Protein AF-A0A2X1MDR2-F1 (afdb_monomer)

Foldseek 3Di:
DFAQAQADDPPDPCRLLLVLDDRLQNNQRFWDWDAPDSFDFIFTWHDQQDRDHSPDDDDPPDDPGTDGQWTAGSVGWIKGFDADCDDPRGSHGQWIQTSVRDIDGDDDDDPVRVVVVVVVCVVVVPDDDDDDD

Structure (mmCIF, N/CA/C/O backbone):
data_AF-A0A2X1MDR2-F1
#
_entry.id   AF-A0A2X1MDR2-F1
#
loop_
_atom_site.group_PDB
_atom_site.id
_atom_site.type_symbol
_atom_site.label_atom_id
_atom_site.label_alt_id
_atom_site.label_comp_id
_atom_site.label_asym_id
_atom_site.label_entity_id
_atom_site.label_seq_id
_atom_site.pdbx_PDB_ins_code
_atom_site.Cartn_x
_atom_site.Cartn_y
_atom_site.Cartn_z
_atom_site.occupancy
_atom_site.B_iso_or_equiv
_atom_site.auth_seq_id
_atom_site.auth_comp_id
_atom_site.auth_asym_id
_atom_site.auth_atom_id
_atom_site.pdbx_PDB_model_num
ATOM 1 N N . MET A 1 1 ? 11.636 5.778 -3.244 1.00 82.44 1 MET A N 1
ATOM 2 C CA . MET A 1 1 ? 11.789 5.986 -4.699 1.00 82.44 1 MET A CA 1
ATOM 3 C C . MET A 1 1 ? 10.457 6.402 -5.290 1.00 82.44 1 MET A C 1
ATOM 5 O O . MET A 1 1 ? 9.429 5.969 -4.785 1.00 82.44 1 MET A O 1
ATOM 9 N N . ARG A 1 2 ? 10.465 7.273 -6.298 1.00 84.00 2 ARG A N 1
ATOM 10 C CA . ARG A 1 2 ? 9.262 7.649 -7.049 1.00 84.00 2 ARG A CA 1
ATOM 11 C C . ARG A 1 2 ? 9.124 6.704 -8.247 1.00 84.00 2 ARG A C 1
ATOM 13 O O . ARG A 1 2 ? 10.139 6.396 -8.865 1.00 84.00 2 ARG A O 1
ATOM 20 N N . GLY A 1 3 ? 7.910 6.249 -8.543 1.00 84.81 3 GLY A N 1
ATOM 21 C CA . GLY A 1 3 ? 7.593 5.569 -9.802 1.00 84.81 3 GLY A CA 1
ATOM 22 C C . GLY A 1 3 ? 7.636 6.494 -11.014 1.00 84.81 3 GLY A C 1
ATOM 23 O O . GLY A 1 3 ? 7.973 7.675 -10.909 1.00 84.81 3 GLY A O 1
ATOM 24 N N . GLY A 1 4 ? 7.305 5.944 -12.178 1.00 85.31 4 GLY A N 1
ATOM 25 C CA . GLY A 1 4 ? 7.398 6.616 -13.476 1.00 85.31 4 GLY A CA 1
ATOM 26 C C . GLY A 1 4 ? 8.638 6.243 -14.288 1.00 85.31 4 GLY A C 1
ATOM 27 O O . GLY A 1 4 ? 8.913 6.883 -15.296 1.00 85.31 4 GLY A O 1
ATOM 28 N N . VAL A 1 5 ? 9.405 5.236 -13.860 1.00 85.19 5 VAL A N 1
ATOM 29 C CA . VAL A 1 5 ? 10.618 4.796 -14.559 1.00 85.19 5 VAL A CA 1
ATOM 30 C C . VAL A 1 5 ? 10.606 3.281 -14.676 1.00 85.19 5 VAL A C 1
ATOM 32 O O . VAL A 1 5 ? 10.576 2.572 -13.674 1.00 85.19 5 VAL A O 1
ATOM 35 N N . LEU A 1 6 ? 10.682 2.767 -15.904 1.00 86.44 6 LEU A N 1
ATOM 36 C CA . LEU A 1 6 ? 10.682 1.324 -16.141 1.00 86.44 6 LEU A CA 1
ATOM 37 C C . LEU A 1 6 ? 11.908 0.656 -15.502 1.00 86.44 6 LEU A C 1
ATOM 39 O O . LEU A 1 6 ? 11.792 -0.353 -14.814 1.00 86.44 6 LEU A O 1
ATOM 43 N N . ARG A 1 7 ? 13.095 1.232 -15.677 1.00 85.44 7 ARG A N 1
ATOM 44 C CA . ARG A 1 7 ? 14.355 0.643 -15.224 1.00 85.44 7 ARG A CA 1
ATOM 45 C C . ARG A 1 7 ? 15.288 1.731 -14.706 1.00 85.44 7 ARG A C 1
ATOM 47 O O . ARG A 1 7 ? 15.474 2.747 -15.364 1.00 85.44 7 ARG A O 1
ATOM 54 N N . LEU A 1 8 ? 15.856 1.507 -13.524 1.00 86.06 8 LEU A N 1
ATOM 55 C CA . LEU A 1 8 ? 16.923 2.355 -12.997 1.00 86.06 8 LEU A CA 1
ATOM 56 C C . LEU A 1 8 ? 18.251 2.009 -13.672 1.00 86.06 8 LEU A C 1
ATOM 58 O O . LEU A 1 8 ? 18.421 0.899 -14.181 1.00 86.06 8 LEU A O 1
ATOM 62 N N . ASP A 1 9 ? 19.177 2.963 -13.647 1.00 85.19 9 ASP A N 1
ATOM 63 C CA . ASP A 1 9 ? 20.553 2.756 -14.091 1.00 85.19 9 ASP A CA 1
ATOM 64 C C . ASP A 1 9 ? 21.224 1.600 -13.326 1.00 85.19 9 ASP A C 1
ATOM 66 O O . ASP A 1 9 ? 20.970 1.418 -12.135 1.00 85.19 9 ASP A O 1
ATOM 70 N N . GLU A 1 10 ? 22.082 0.821 -13.990 1.00 80.62 10 GLU A N 1
ATOM 71 C CA . GLU A 1 10 ? 22.730 -0.354 -13.384 1.00 80.62 10 GLU A CA 1
ATOM 72 C C . GLU A 1 10 ? 23.685 0.011 -12.237 1.00 80.6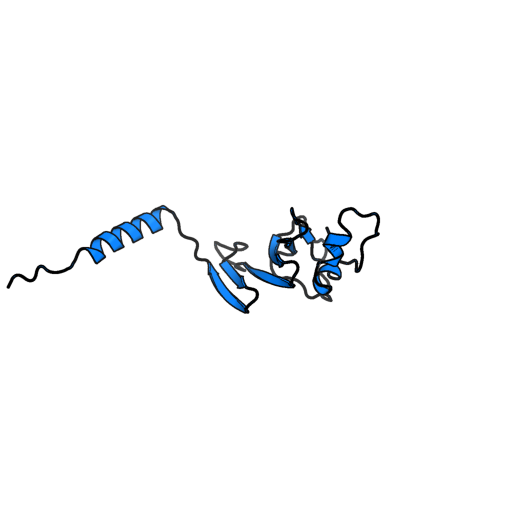2 10 GLU A C 1
ATOM 74 O O . GLU A 1 10 ? 23.853 -0.781 -11.309 1.00 80.62 10 GLU A O 1
ATOM 79 N N . GLY A 1 11 ? 24.243 1.227 -12.231 1.00 82.38 11 GLY A N 1
ATOM 80 C CA . GLY A 1 11 ? 25.036 1.756 -11.120 1.00 82.38 11 GLY A CA 1
ATOM 81 C C . GLY A 1 11 ? 24.197 2.184 -9.910 1.00 82.38 11 GLY A C 1
ATOM 82 O O . GLY A 1 11 ? 24.740 2.474 -8.840 1.00 82.38 11 GLY A O 1
ATOM 83 N N . HIS A 1 12 ? 22.868 2.223 -10.032 1.00 81.19 12 HIS A N 1
ATOM 84 C CA . HIS A 1 12 ? 21.991 2.620 -8.942 1.00 81.19 12 HIS A CA 1
ATOM 85 C C . HIS A 1 12 ? 21.888 1.498 -7.900 1.00 81.19 12 HIS A C 1
ATOM 87 O O . HIS A 1 12 ? 21.413 0.400 -8.182 1.00 81.19 12 HIS A O 1
ATOM 93 N N . ARG A 1 13 ? 22.237 1.787 -6.638 1.00 78.94 13 ARG A N 1
ATOM 94 C CA . ARG A 1 13 ? 22.251 0.807 -5.525 1.00 78.94 13 ARG A CA 1
ATOM 95 C C . ARG A 1 13 ? 20.931 0.041 -5.334 1.00 78.94 13 ARG A C 1
ATOM 97 O O . ARG A 1 13 ? 20.920 -1.047 -4.767 1.00 78.94 13 ARG A O 1
ATOM 104 N N . LEU A 1 14 ? 19.816 0.614 -5.787 1.00 79.94 14 LEU A N 1
ATOM 105 C CA . LEU A 1 14 ? 18.478 0.019 -5.699 1.00 79.94 14 LEU A CA 1
ATOM 106 C C . LEU A 1 14 ? 17.974 -0.570 -7.032 1.00 79.94 14 LEU A C 1
ATOM 108 O O . LEU A 1 14 ? 16.809 -0.937 -7.103 1.00 79.94 14 LEU A O 1
ATOM 112 N N . ALA A 1 15 ? 18.798 -0.660 -8.082 1.00 84.88 15 ALA A N 1
ATOM 113 C CA . ALA A 1 15 ? 18.382 -1.130 -9.409 1.00 84.88 15 ALA A CA 1
ATOM 114 C C . ALA A 1 15 ? 17.843 -2.564 -9.389 1.00 84.88 15 ALA A C 1
ATOM 116 O O . ALA A 1 15 ? 16.747 -2.813 -9.885 1.00 84.88 15 ALA A O 1
ATOM 117 N N . ALA A 1 16 ? 18.557 -3.488 -8.741 1.00 82.75 16 ALA A N 1
ATOM 118 C CA . ALA A 1 16 ? 18.099 -4.870 -8.579 1.00 82.75 16 ALA A CA 1
ATOM 119 C C . ALA A 1 16 ? 16.768 -4.952 -7.810 1.00 82.75 16 ALA A C 1
ATOM 121 O O . ALA A 1 16 ? 15.910 -5.772 -8.122 1.00 82.75 16 ALA A O 1
ATOM 122 N N . LEU A 1 17 ? 16.577 -4.064 -6.830 1.00 79.81 17 LEU A N 1
ATOM 123 C CA . LEU A 1 17 ? 15.359 -4.006 -6.017 1.00 79.81 17 LEU A CA 1
ATOM 124 C C . LEU A 1 17 ? 14.189 -3.462 -6.821 1.00 79.81 17 LEU A C 1
ATOM 126 O O . LEU A 1 17 ? 13.082 -3.978 -6.742 1.00 79.81 17 LEU A O 1
ATOM 130 N N . TRP A 1 18 ? 14.461 -2.436 -7.622 1.00 85.00 18 TRP A N 1
ATOM 131 C CA . TRP A 1 18 ? 13.500 -1.874 -8.550 1.00 85.00 18 TRP A CA 1
ATOM 132 C C . TRP A 1 18 ? 13.000 -2.932 -9.521 1.00 85.00 18 TRP A C 1
ATOM 134 O O . TRP A 1 18 ? 11.797 -3.092 -9.656 1.00 85.00 18 TRP A O 1
ATOM 144 N N . GLN A 1 19 ? 13.901 -3.710 -10.122 1.00 86.31 19 GLN A N 1
ATOM 145 C CA . GLN A 1 19 ? 13.525 -4.770 -11.061 1.00 86.31 19 GLN A CA 1
ATOM 146 C C . GLN A 1 19 ? 12.708 -5.904 -10.440 1.00 86.31 19 GLN A C 1
ATOM 148 O O . GLN A 1 19 ? 12.010 -6.610 -11.158 1.00 86.31 19 GLN A O 1
ATOM 153 N N . ALA A 1 20 ? 12.759 -6.072 -9.118 1.00 83.00 20 ALA A N 1
ATOM 154 C CA . ALA A 1 20 ? 11.937 -7.051 -8.417 1.00 83.00 20 ALA A CA 1
ATOM 155 C C . ALA A 1 20 ? 10.479 -6.591 -8.214 1.00 83.00 20 ALA A C 1
ATOM 157 O O . ALA A 1 20 ? 9.657 -7.382 -7.757 1.00 83.00 20 ALA A O 1
ATOM 158 N N . LEU A 1 21 ? 10.149 -5.327 -8.507 1.00 83.94 21 LEU A N 1
ATOM 159 C CA . LEU A 1 21 ? 8.785 -4.814 -8.396 1.00 83.94 21 LEU A CA 1
ATOM 160 C C . LEU A 1 21 ? 7.957 -5.090 -9.662 1.00 83.94 21 LEU A C 1
ATOM 162 O O . LEU A 1 21 ? 8.479 -4.943 -10.776 1.00 83.94 21 LEU A O 1
ATOM 166 N N . PRO A 1 22 ? 6.646 -5.370 -9.504 1.00 82.69 22 PRO A N 1
ATOM 167 C CA . PRO A 1 22 ? 5.694 -5.389 -10.610 1.00 82.69 22 PRO A CA 1
ATOM 168 C C . PRO A 1 22 ? 5.792 -4.137 -11.484 1.00 82.69 22 PRO A C 1
ATOM 170 O O . PRO A 1 22 ? 6.022 -3.026 -10.994 1.00 82.69 22 PRO A O 1
ATOM 173 N N . GLU A 1 23 ? 5.624 -4.319 -12.789 1.00 86.75 23 GLU A N 1
ATOM 174 C CA . GLU A 1 23 ? 5.805 -3.253 -13.772 1.00 86.75 23 GLU A CA 1
ATOM 175 C C . GLU A 1 23 ? 4.836 -2.093 -13.574 1.00 86.75 23 GLU A C 1
ATOM 177 O O . GLU A 1 23 ? 5.244 -0.932 -13.629 1.00 86.75 23 GLU A O 1
ATOM 182 N N . GLU A 1 24 ? 3.585 -2.397 -13.243 1.00 83.12 24 GLU A N 1
ATOM 183 C CA . GLU A 1 24 ? 2.534 -1.406 -13.027 1.00 83.12 24 GLU A CA 1
ATOM 184 C C . GLU A 1 24 ? 2.920 -0.425 -11.909 1.00 83.12 24 GLU A C 1
ATOM 186 O O . GLU A 1 24 ? 2.658 0.778 -11.977 1.00 83.12 24 GLU A O 1
ATOM 191 N N . LEU A 1 25 ? 3.618 -0.922 -10.883 1.00 81.25 25 LEU A N 1
ATOM 192 C CA . LEU A 1 25 ? 4.097 -0.104 -9.772 1.00 81.25 25 LEU A CA 1
ATOM 193 C C . LEU A 1 25 ? 5.292 0.762 -10.155 1.00 81.25 25 LEU A C 1
ATOM 195 O O . LEU A 1 25 ? 5.389 1.903 -9.698 1.00 81.25 25 LEU A O 1
ATOM 199 N N . ARG A 1 26 ? 6.190 0.234 -10.992 1.00 87.19 26 ARG A N 1
ATOM 200 C CA . ARG A 1 26 ? 7.357 0.969 -11.494 1.00 87.19 26 ARG A CA 1
ATOM 201 C C . ARG A 1 26 ? 6.947 2.103 -12.425 1.00 87.19 26 ARG A C 1
ATOM 203 O O . ARG A 1 26 ? 7.514 3.192 -12.340 1.00 87.19 26 ARG A O 1
ATOM 210 N N . LEU A 1 27 ? 5.961 1.864 -13.287 1.00 86.69 27 LEU A N 1
ATOM 211 C CA . LEU A 1 27 ? 5.504 2.822 -14.292 1.00 86.69 27 LEU A CA 1
ATOM 212 C C . LEU A 1 27 ? 4.611 3.925 -13.725 1.00 86.69 27 LEU A C 1
ATOM 214 O O . LEU A 1 27 ? 4.547 4.995 -14.315 1.00 86.69 27 LEU A O 1
ATOM 218 N N . SER A 1 28 ? 3.979 3.720 -12.569 1.00 81.56 28 SER A N 1
ATOM 219 C CA . SER A 1 28 ? 3.079 4.711 -11.975 1.00 81.56 28 SER A CA 1
ATOM 220 C C . SER A 1 28 ? 3.831 5.959 -11.454 1.00 81.56 28 SER A C 1
ATOM 222 O O . SER A 1 28 ? 4.433 5.900 -10.373 1.00 81.56 28 SER A O 1
ATOM 224 N N . PRO A 1 29 ? 3.736 7.137 -12.108 1.00 78.25 29 PRO A N 1
ATOM 225 C CA . PRO A 1 29 ? 4.496 8.341 -11.734 1.00 78.25 29 PRO A CA 1
ATOM 226 C C . PRO A 1 29 ? 4.016 8.996 -10.429 1.00 78.25 29 PRO A C 1
ATOM 228 O O . PRO A 1 29 ? 4.685 9.883 -9.879 1.00 78.25 29 PRO A O 1
ATOM 231 N N . HIS A 1 30 ? 2.851 8.565 -9.942 1.00 76.31 30 HIS A N 1
ATOM 232 C CA . HIS A 1 30 ? 2.177 9.086 -8.756 1.00 76.31 30 HIS A CA 1
ATOM 233 C C . HIS A 1 30 ? 2.404 8.239 -7.500 1.00 76.31 30 HIS A C 1
ATOM 235 O O . HIS A 1 30 ? 2.042 8.673 -6.405 1.00 76.31 30 HIS A O 1
ATOM 241 N N . ARG A 1 31 ? 3.034 7.064 -7.630 1.00 80.12 31 ARG A N 1
ATOM 242 C CA . ARG A 1 31 ? 3.326 6.181 -6.496 1.00 80.12 31 ARG A CA 1
ATOM 243 C C . ARG A 1 31 ? 4.731 6.429 -5.972 1.00 80.12 31 ARG A C 1
ATOM 245 O O . ARG A 1 31 ? 5.702 6.536 -6.723 1.00 80.12 31 ARG A O 1
ATOM 252 N N . TYR A 1 32 ? 4.824 6.495 -4.655 1.00 85.88 32 TYR A N 1
ATOM 253 C CA . TYR A 1 32 ? 6.075 6.513 -3.925 1.00 85.88 32 TYR A CA 1
ATOM 254 C C . TYR A 1 32 ? 6.242 5.175 -3.222 1.00 85.88 32 TYR A C 1
ATOM 256 O O . TYR A 1 32 ? 5.293 4.584 -2.722 1.00 85.88 32 TYR A O 1
ATOM 264 N N . LEU A 1 33 ? 7.469 4.684 -3.226 1.00 87.38 33 LEU A N 1
ATOM 265 C CA . LEU A 1 33 ? 7.823 3.368 -2.731 1.00 87.38 33 LEU A CA 1
ATOM 266 C C . LEU A 1 33 ? 8.898 3.530 -1.670 1.00 87.38 33 LEU A C 1
ATOM 268 O O . LEU A 1 33 ? 9.940 4.143 -1.929 1.00 87.38 33 LEU A O 1
ATOM 272 N N . ALA A 1 34 ? 8.664 2.975 -0.490 1.00 88.00 34 ALA A N 1
ATOM 273 C CA . ALA A 1 34 ? 9.675 2.873 0.552 1.00 88.00 34 ALA A CA 1
ATOM 274 C C . ALA A 1 34 ? 9.903 1.403 0.894 1.00 88.00 34 ALA A C 1
ATOM 276 O O . ALA A 1 34 ? 8.966 0.617 0.941 1.00 88.00 34 ALA A O 1
ATOM 277 N N . THR A 1 35 ? 11.148 1.014 1.134 1.00 83.81 35 THR A N 1
ATOM 278 C CA . THR A 1 35 ? 11.463 -0.291 1.711 1.00 83.81 35 THR A CA 1
ATOM 279 C C . THR A 1 35 ? 12.749 -0.185 2.516 1.00 83.81 35 THR A C 1
ATOM 281 O O . THR A 1 35 ? 13.634 0.602 2.180 1.00 83.81 35 THR A O 1
ATOM 284 N N . ASN A 1 36 ? 12.838 -0.959 3.591 1.00 80.31 36 ASN A N 1
ATOM 285 C CA . ASN A 1 36 ? 14.063 -1.156 4.361 1.00 80.31 36 ASN A CA 1
ATOM 286 C C . ASN A 1 36 ? 14.795 -2.447 3.951 1.00 80.31 36 ASN A C 1
ATOM 288 O O . ASN A 1 36 ? 15.872 -2.722 4.473 1.00 80.31 36 ASN A O 1
ATOM 292 N N . SER A 1 37 ? 14.220 -3.235 3.036 1.00 75.75 37 SER A N 1
ATOM 293 C CA . SER A 1 37 ? 14.720 -4.549 2.651 1.00 75.75 37 SER A CA 1
ATOM 294 C C . SER A 1 37 ? 14.571 -4.779 1.146 1.00 75.75 37 SER A C 1
ATOM 296 O O . SER A 1 37 ? 13.487 -4.597 0.595 1.00 75.75 37 SER A O 1
ATOM 298 N N . PRO A 1 38 ? 15.612 -5.297 0.475 1.00 67.25 38 PRO A N 1
ATOM 299 C CA . PRO A 1 38 ? 15.527 -5.824 -0.883 1.00 67.25 38 PRO A CA 1
ATOM 300 C C . PRO A 1 38 ? 14.355 -6.757 -1.166 1.00 67.25 38 PRO A C 1
ATOM 302 O O . PRO A 1 38 ? 13.839 -6.814 -2.278 1.00 67.25 38 PRO A O 1
ATOM 305 N N . GLN A 1 39 ? 13.973 -7.528 -0.154 1.00 71.62 39 GLN A N 1
ATOM 306 C CA . GLN A 1 39 ? 12.982 -8.586 -0.271 1.00 71.62 39 GLN A CA 1
ATOM 307 C C . GLN A 1 39 ? 11.554 -8.090 -0.013 1.00 71.62 39 GLN A C 1
ATOM 309 O O . GLN A 1 39 ? 10.615 -8.872 -0.162 1.00 71.62 39 GLN A O 1
ATOM 314 N N . GLY A 1 40 ? 11.394 -6.812 0.344 1.00 78.38 40 GLY A N 1
ATOM 315 C CA . GLY A 1 40 ? 10.145 -6.243 0.827 1.00 78.38 40 GLY A CA 1
ATOM 316 C C . GLY A 1 40 ? 9.913 -6.475 2.332 1.00 78.38 40 GLY A C 1
ATOM 317 O O . GLY A 1 40 ? 10.769 -7.050 3.011 1.00 78.38 40 GLY A O 1
ATOM 318 N N . PRO A 1 41 ? 8.763 -6.017 2.860 1.00 84.75 41 PRO A N 1
ATOM 319 C CA . PRO A 1 41 ? 7.662 -5.401 2.118 1.00 84.75 41 PRO A CA 1
ATOM 320 C C . PRO A 1 41 ? 8.018 -4.005 1.589 1.00 84.75 41 PRO A C 1
ATOM 322 O O . PRO A 1 41 ? 8.856 -3.286 2.142 1.00 84.75 41 PRO A O 1
ATOM 325 N N . TRP A 1 42 ? 7.390 -3.636 0.481 1.00 88.75 42 TRP A N 1
ATOM 326 C CA . TRP A 1 42 ? 7.461 -2.299 -0.088 1.00 88.75 42 TRP A CA 1
ATOM 327 C C . TRP A 1 42 ? 6.204 -1.532 0.292 1.00 88.75 42 TRP A C 1
ATOM 329 O O . TRP A 1 42 ? 5.091 -1.941 -0.027 1.00 88.75 42 TRP A O 1
ATOM 339 N N . TRP A 1 43 ? 6.395 -0.412 0.970 1.00 91.62 43 TRP A N 1
ATOM 340 C CA . TRP A 1 43 ? 5.339 0.495 1.382 1.00 91.62 43 TRP A CA 1
ATOM 341 C C . TRP A 1 43 ? 4.917 1.342 0.185 1.00 91.62 43 TRP A C 1
ATOM 343 O O . TRP A 1 43 ? 5.735 2.074 -0.381 1.00 91.62 43 TRP A O 1
ATOM 353 N N . LEU A 1 44 ? 3.645 1.222 -0.195 1.00 89.56 44 LEU A N 1
ATOM 354 C CA . LEU A 1 44 ? 3.007 2.019 -1.233 1.00 89.56 44 LEU A CA 1
ATOM 355 C C . LEU A 1 44 ? 2.511 3.320 -0.606 1.00 89.56 44 LEU A C 1
ATOM 357 O O . LEU A 1 44 ? 1.615 3.328 0.238 1.00 89.56 44 LEU A O 1
ATOM 361 N N . LEU A 1 45 ? 3.115 4.425 -1.016 1.00 88.06 45 LEU A N 1
ATOM 362 C CA . LEU A 1 45 ? 2.776 5.767 -0.580 1.00 88.06 45 LEU A CA 1
ATOM 363 C C . LEU A 1 45 ? 2.080 6.493 -1.738 1.00 88.06 45 LEU A C 1
ATOM 365 O O . LEU A 1 45 ? 2.662 6.690 -2.808 1.00 88.06 45 LEU A O 1
ATOM 369 N N . GLY A 1 46 ? 0.825 6.869 -1.524 1.00 80.88 46 GLY A N 1
ATOM 370 C CA . GLY A 1 46 ? -0.058 7.481 -2.513 1.00 80.88 46 GLY A CA 1
ATOM 371 C C . GLY A 1 46 ? -0.882 8.621 -1.919 1.00 80.88 46 GLY A C 1
ATOM 372 O O . GLY A 1 46 ? -0.505 9.219 -0.910 1.00 80.88 46 GLY A O 1
ATOM 373 N N . TRP A 1 47 ? -1.994 8.946 -2.568 1.00 75.62 47 TRP A N 1
ATOM 374 C CA . TRP A 1 47 ? -2.901 10.018 -2.158 1.00 75.62 47 TRP A CA 1
ATOM 375 C C . TRP A 1 47 ? -3.991 9.515 -1.208 1.00 75.62 47 TRP A C 1
ATOM 377 O O . TRP A 1 47 ? -4.297 8.326 -1.200 1.00 75.62 47 TRP A O 1
ATOM 387 N N . CYS A 1 48 ? -4.519 10.419 -0.371 1.00 57.59 48 CYS A N 1
ATOM 388 C CA . CYS A 1 48 ? -5.365 10.085 0.785 1.00 57.59 48 CYS A CA 1
ATOM 389 C C . CYS A 1 48 ? -6.698 9.427 0.417 1.00 57.59 48 CYS A C 1
ATOM 391 O O . CYS A 1 48 ? -7.197 8.593 1.164 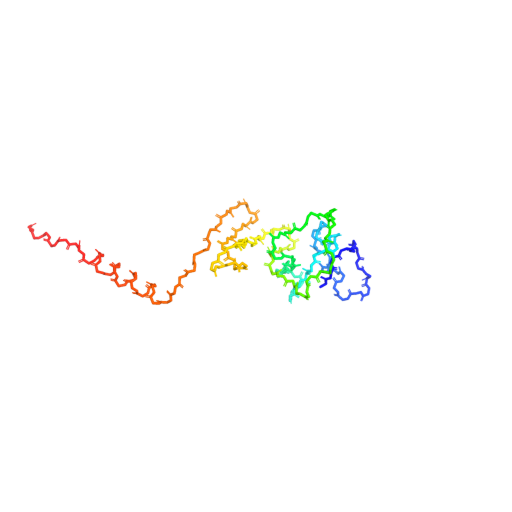1.00 57.59 48 CYS A O 1
ATOM 393 N N . GLU A 1 49 ? -7.243 9.779 -0.744 1.00 55.41 49 GLU A N 1
ATOM 394 C CA . GLU A 1 49 ? -8.630 9.463 -1.091 1.00 55.41 49 GLU A CA 1
ATOM 395 C C . GLU A 1 49 ? -8.749 8.209 -1.958 1.00 55.41 49 GLU A C 1
ATOM 397 O O . GLU A 1 49 ? -9.733 7.478 -1.877 1.00 55.41 49 GLU A O 1
ATOM 402 N N . ARG A 1 50 ? -7.741 7.948 -2.795 1.00 59.97 50 ARG A N 1
ATOM 403 C CA . ARG A 1 50 ? -7.759 6.888 -3.803 1.00 59.97 50 ARG A CA 1
ATOM 404 C C . ARG A 1 50 ? -6.360 6.717 -4.372 1.00 59.97 50 ARG A C 1
ATOM 406 O O . ARG A 1 50 ? -5.601 7.683 -4.468 1.00 59.97 50 ARG A O 1
ATOM 413 N N . VAL A 1 51 ? -6.011 5.499 -4.775 1.00 53.00 51 VAL A N 1
ATOM 414 C CA . VAL A 1 51 ? -4.864 5.316 -5.664 1.00 53.00 51 VAL A CA 1
ATOM 415 C C . VAL A 1 51 ? -5.327 5.702 -7.066 1.00 53.00 51 VAL A C 1
ATOM 417 O O . VAL A 1 51 ? -6.220 5.032 -7.578 1.00 53.00 51 VAL A O 1
ATOM 420 N N . PRO A 1 52 ? -4.775 6.766 -7.668 1.00 59.25 52 PRO A N 1
ATOM 421 C CA . PRO A 1 52 ? -5.170 7.167 -9.007 1.00 59.25 52 PRO A CA 1
ATOM 422 C C . PRO A 1 52 ? -4.852 6.051 -9.994 1.00 59.25 52 PRO A C 1
ATOM 424 O O . PRO A 1 52 ? -3.846 5.344 -9.818 1.00 59.25 52 PRO A O 1
ATOM 427 N N . GLU A 1 53 ? -5.683 5.906 -11.020 1.00 60.81 53 GLU A N 1
ATOM 428 C CA . GLU A 1 53 ? -5.334 5.028 -12.137 1.00 60.81 53 GLU A CA 1
ATOM 429 C C . GLU A 1 53 ? -4.083 5.564 -12.845 1.00 60.81 53 GLU A C 1
ATOM 431 O O . GLU A 1 53 ? -3.719 6.736 -12.708 1.00 60.81 53 GLU A O 1
ATOM 436 N N . ALA A 1 54 ? -3.366 4.694 -13.558 1.00 59.75 54 ALA A N 1
ATOM 437 C CA . ALA A 1 54 ? -2.078 5.053 -14.157 1.00 59.75 54 ALA A CA 1
ATOM 438 C C . ALA A 1 54 ? -2.168 6.238 -15.144 1.00 59.75 54 ALA A C 1
ATOM 440 O O . ALA A 1 54 ? -1.167 6.917 -15.370 1.00 59.75 54 ALA A O 1
ATOM 441 N N . ASP A 1 55 ? -3.354 6.481 -15.701 1.00 68.88 55 ASP A N 1
ATOM 442 C CA . ASP A 1 55 ? -3.698 7.524 -16.665 1.00 68.88 55 ASP A CA 1
ATOM 443 C C . ASP A 1 55 ? -4.459 8.721 -16.059 1.00 68.88 55 ASP A C 1
ATOM 445 O O . ASP A 1 55 ? -4.735 9.697 -16.759 1.00 68.88 55 ASP A O 1
ATOM 449 N N . GLU A 1 56 ? -4.781 8.692 -14.763 1.00 67.56 56 GLU A N 1
ATOM 450 C CA . GLU A 1 56 ? -5.538 9.757 -14.107 1.00 67.56 56 GLU A CA 1
ATOM 451 C C . GLU A 1 56 ? -4.682 11.017 -13.894 1.00 67.56 56 GLU A C 1
ATOM 453 O O . GLU A 1 56 ? -3.665 11.008 -13.194 1.00 67.56 56 GLU A O 1
ATOM 458 N N . VAL A 1 57 ? -5.127 12.142 -14.463 1.00 65.75 57 VAL A N 1
ATOM 459 C CA . VAL A 1 57 ? -4.481 13.446 -14.272 1.00 65.75 57 VAL A CA 1
ATOM 460 C C . VAL A 1 57 ? -4.874 14.023 -12.918 1.00 65.75 57 VAL A C 1
ATOM 462 O O . VAL A 1 57 ? -6.028 14.370 -12.679 1.00 65.75 57 VAL A O 1
ATOM 465 N N . LEU A 1 58 ? -3.888 14.175 -12.038 1.00 65.06 58 LEU A N 1
ATOM 466 C CA . LEU A 1 58 ? -4.115 14.706 -10.700 1.00 65.06 58 LEU A CA 1
ATOM 467 C C . LEU A 1 58 ? -4.235 16.234 -10.659 1.00 65.06 58 LEU A C 1
ATOM 469 O O . LEU A 1 58 ? -3.490 16.921 -11.366 1.00 65.06 58 LEU A O 1
ATOM 473 N N . PRO A 1 59 ? -5.094 16.781 -9.776 1.00 66.56 59 PRO A N 1
ATOM 474 C CA . PRO A 1 59 ? -5.184 18.221 -9.569 1.00 66.56 59 PRO A CA 1
ATOM 475 C C . PRO A 1 59 ? -3.870 18.780 -8.999 1.00 66.56 59 PRO A C 1
ATOM 477 O O . PRO A 1 59 ? -3.242 18.178 -8.127 1.00 66.56 59 PRO A O 1
ATOM 480 N N . ALA A 1 60 ? -3.451 19.952 -9.483 1.00 71.94 60 ALA A N 1
ATOM 481 C CA . ALA A 1 60 ? -2.292 20.692 -8.980 1.00 71.94 60 ALA A CA 1
ATOM 482 C C . ALA A 1 60 ? -2.747 21.926 -8.165 1.00 71.94 60 ALA A C 1
ATOM 484 O O . ALA A 1 60 ? -3.702 22.582 -8.576 1.00 71.94 60 ALA A O 1
ATOM 485 N N . PRO A 1 61 ? -2.064 22.298 -7.062 1.00 72.38 61 PRO A N 1
ATOM 486 C CA . PRO A 1 61 ? -0.860 21.679 -6.518 1.00 72.38 61 PRO A CA 1
ATOM 487 C C . PRO A 1 61 ? -1.160 20.395 -5.738 1.00 72.38 61 PRO A C 1
ATOM 489 O O . PRO A 1 61 ? -2.107 20.295 -4.964 1.00 72.38 61 PRO A O 1
ATOM 492 N N . LEU A 1 62 ? -0.287 19.415 -5.928 1.00 65.81 62 LEU A N 1
ATOM 493 C CA . LEU A 1 62 ? -0.323 18.140 -5.229 1.00 65.81 62 LEU A CA 1
ATOM 494 C C . LEU A 1 62 ? -0.011 18.345 -3.728 1.00 65.81 62 LEU A C 1
ATOM 496 O O . LEU A 1 62 ? 0.959 19.050 -3.430 1.00 65.81 62 LEU A O 1
ATOM 500 N N . PRO A 1 63 ? -0.761 17.737 -2.780 1.00 69.06 63 PRO A N 1
ATOM 501 C CA . PRO A 1 63 ? -0.484 17.905 -1.356 1.00 69.06 63 PRO A CA 1
ATOM 502 C C . PRO A 1 63 ? 0.968 17.543 -0.969 1.00 69.06 63 PRO A C 1
ATOM 504 O O . PRO A 1 63 ? 1.595 16.664 -1.580 1.00 69.06 63 PRO A O 1
ATOM 507 N N . PRO A 1 64 ? 1.531 18.204 0.061 1.00 71.94 64 PRO A N 1
ATOM 508 C CA . PRO A 1 64 ? 2.953 18.092 0.390 1.00 71.94 64 PRO A CA 1
ATOM 509 C C . PRO A 1 64 ? 3.339 16.729 0.981 1.00 71.94 64 PRO A C 1
ATOM 511 O O . PRO A 1 64 ? 4.515 16.374 0.977 1.00 71.94 64 PRO A O 1
ATOM 514 N N . TYR A 1 65 ? 2.371 15.946 1.460 1.00 75.38 65 TYR A N 1
ATOM 515 C CA . TYR A 1 65 ? 2.590 14.615 2.020 1.00 75.38 65 TYR A CA 1
ATOM 516 C C . TYR A 1 65 ? 1.970 13.513 1.150 1.00 75.38 65 TYR A C 1
ATOM 518 O O . TYR A 1 65 ? 1.151 13.754 0.261 1.00 75.38 65 TYR A O 1
ATOM 526 N N . ARG A 1 66 ? 2.413 12.278 1.383 1.00 81.44 66 ARG A N 1
ATOM 527 C CA . ARG A 1 66 ? 1.815 11.050 0.844 1.00 81.44 66 ARG A CA 1
ATOM 528 C C . ARG A 1 66 ? 1.346 10.205 2.012 1.00 81.44 66 ARG A C 1
ATOM 530 O O . ARG A 1 66 ? 1.972 10.230 3.069 1.00 81.44 66 ARG A O 1
ATOM 537 N N . VAL A 1 67 ? 0.282 9.446 1.809 1.00 84.62 67 VAL A N 1
ATOM 538 C CA . VAL A 1 67 ? -0.232 8.516 2.813 1.00 84.62 67 VAL A CA 1
ATOM 539 C C . VAL A 1 67 ? 0.085 7.082 2.435 1.00 84.62 67 VAL A C 1
ATOM 541 O O . VAL A 1 67 ? 0.280 6.756 1.266 1.00 84.62 67 VAL A O 1
ATOM 544 N N . LEU A 1 68 ? 0.097 6.211 3.434 1.00 88.94 68 LEU A N 1
ATOM 545 C CA . LEU A 1 68 ? 0.290 4.784 3.249 1.00 88.94 68 LEU A CA 1
ATOM 546 C C . LEU A 1 68 ? -0.975 4.117 2.693 1.00 88.94 68 LEU A C 1
ATOM 548 O O . LEU A 1 68 ? -1.931 3.891 3.432 1.00 88.94 68 LEU A O 1
ATOM 552 N N . THR A 1 69 ? -0.967 3.771 1.408 1.00 88.75 69 THR A N 1
ATOM 553 C CA . THR A 1 69 ? -2.108 3.157 0.708 1.00 88.75 69 THR A CA 1
ATOM 554 C C . THR A 1 69 ? -2.020 1.638 0.631 1.00 88.75 69 THR A C 1
ATOM 556 O O . THR A 1 69 ? -3.024 0.980 0.373 1.00 88.75 69 THR A O 1
ATOM 559 N N . GLY A 1 70 ? -0.849 1.056 0.887 1.00 91.44 70 GLY A N 1
ATOM 560 C CA . GLY A 1 70 ? -0.713 -0.391 0.909 1.00 91.44 70 GLY A CA 1
ATOM 561 C C . GLY A 1 70 ? 0.709 -0.897 1.071 1.00 91.44 70 GLY A C 1
ATOM 562 O O . GLY A 1 70 ? 1.659 -0.138 1.264 1.00 91.44 70 GLY A O 1
ATOM 563 N N . LEU A 1 71 ? 0.837 -2.210 0.960 1.00 92.00 71 LEU A N 1
ATOM 564 C CA . LEU A 1 71 ? 2.083 -2.958 0.964 1.00 92.00 71 LEU A CA 1
ATOM 565 C C . LEU A 1 71 ? 2.119 -3.868 -0.252 1.00 92.00 71 LEU A C 1
ATOM 567 O O . LEU A 1 71 ? 1.093 -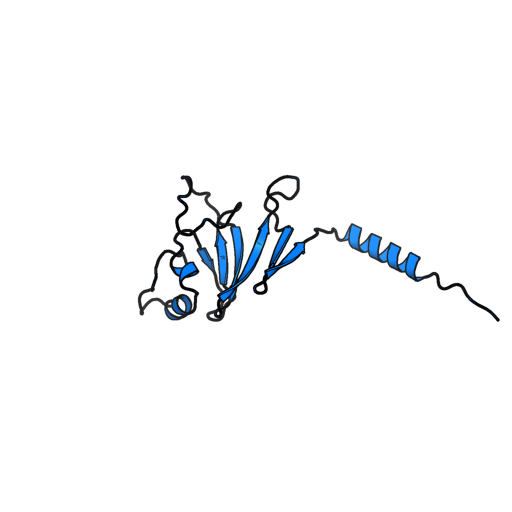4.434 -0.620 1.00 92.00 71 LEU A O 1
ATOM 571 N N . VAL A 1 72 ? 3.297 -4.066 -0.828 1.00 88.81 72 VAL A N 1
ATOM 572 C CA . VAL A 1 72 ? 3.514 -5.089 -1.852 1.00 88.81 72 VAL A CA 1
ATOM 573 C C . VAL A 1 72 ? 4.760 -5.911 -1.535 1.00 88.81 72 VAL A C 1
ATOM 575 O O . VAL A 1 72 ? 5.767 -5.383 -1.053 1.00 88.81 72 VAL A O 1
ATOM 578 N N . ASP A 1 73 ? 4.697 -7.218 -1.774 1.00 85.69 73 ASP A N 1
ATOM 579 C CA . ASP A 1 73 ? 5.869 -8.093 -1.735 1.00 85.69 73 ASP A CA 1
ATOM 580 C C . ASP A 1 73 ? 6.527 -8.218 -3.125 1.00 85.69 73 ASP A C 1
ATOM 582 O O . ASP A 1 73 ? 5.998 -7.776 -4.143 1.00 85.69 73 ASP A O 1
ATOM 586 N N . ARG A 1 74 ? 7.707 -8.843 -3.193 1.00 79.88 74 ARG A N 1
ATOM 587 C CA . ARG A 1 74 ? 8.411 -9.078 -4.470 1.00 79.88 74 ARG A CA 1
ATOM 588 C C . ARG A 1 74 ? 7.671 -10.004 -5.450 1.00 79.88 74 ARG A C 1
ATOM 590 O O . ARG A 1 74 ? 8.102 -10.156 -6.583 1.00 79.88 74 ARG A O 1
ATOM 597 N N . PHE A 1 75 ? 6.622 -10.688 -4.998 1.00 82.88 75 PHE A N 1
ATOM 598 C CA . PHE A 1 75 ? 5.802 -11.580 -5.816 1.00 82.88 75 PHE A CA 1
ATOM 599 C C . PHE A 1 75 ? 4.541 -10.877 -6.338 1.00 82.88 75 PHE A C 1
ATOM 601 O O . PHE A 1 75 ? 3.703 -11.520 -6.963 1.00 82.88 75 PHE A O 1
ATOM 608 N N . GLY A 1 76 ? 4.385 -9.578 -6.067 1.00 82.06 76 GLY A N 1
ATOM 609 C CA . GLY A 1 76 ? 3.220 -8.794 -6.467 1.00 82.06 76 GLY A CA 1
ATOM 610 C C . GLY A 1 76 ? 2.002 -8.969 -5.560 1.00 82.06 76 GLY A C 1
ATOM 611 O O . GLY A 1 76 ? 0.947 -8.401 -5.849 1.00 82.06 76 GLY A O 1
ATOM 612 N N . ARG A 1 77 ? 2.111 -9.699 -4.439 1.00 87.56 77 ARG A N 1
ATOM 613 C CA . ARG A 1 77 ? 1.002 -9.775 -3.481 1.00 87.56 77 ARG A CA 1
ATOM 614 C C . ARG A 1 77 ? 0.850 -8.429 -2.805 1.00 87.56 77 ARG A C 1
ATOM 616 O O . ARG A 1 77 ? 1.800 -7.920 -2.212 1.00 87.56 77 ARG A O 1
ATOM 623 N N . THR A 1 78 ? -0.357 -7.886 -2.878 1.00 88.25 78 THR A N 1
ATOM 624 C CA . THR A 1 78 ? -0.651 -6.536 -2.406 1.00 88.25 78 THR A CA 1
ATOM 625 C C . THR A 1 78 ? -1.611 -6.580 -1.227 1.00 88.25 78 THR A C 1
ATOM 627 O O . THR A 1 78 ? -2.614 -7.283 -1.267 1.00 88.25 78 THR A O 1
ATOM 630 N N . GLN A 1 79 ? -1.320 -5.813 -0.183 1.00 92.25 79 GLN A N 1
ATOM 631 C CA . GLN A 1 79 ? -2.272 -5.465 0.863 1.00 92.25 79 GLN A CA 1
ATOM 632 C C . GLN A 1 79 ? -2.660 -3.998 0.675 1.00 92.25 79 GLN A C 1
ATOM 634 O O . GLN A 1 79 ? -1.796 -3.129 0.702 1.00 92.25 79 GLN A O 1
ATOM 639 N N . THR A 1 80 ? -3.941 -3.721 0.464 1.00 91.69 80 THR A N 1
ATOM 640 C CA . THR A 1 80 ? -4.476 -2.376 0.220 1.00 91.69 80 THR A CA 1
ATOM 641 C C . THR A 1 80 ? -5.162 -1.861 1.474 1.00 91.69 80 THR A C 1
ATOM 643 O O . THR A 1 80 ? -5.963 -2.576 2.077 1.00 91.69 80 THR A O 1
ATOM 646 N N . PHE A 1 81 ? -4.862 -0.626 1.860 1.00 91.38 81 PHE A N 1
ATOM 647 C CA . PHE A 1 81 ? -5.468 0.036 3.008 1.00 91.38 81 PHE A CA 1
ATOM 648 C C . PHE A 1 81 ? -6.575 0.979 2.562 1.00 91.38 81 PHE A C 1
ATOM 650 O O . PHE A 1 81 ? -6.349 1.877 1.752 1.00 91.38 81 PHE A O 1
ATOM 657 N N . HIS A 1 82 ? -7.751 0.788 3.147 1.00 88.25 82 HIS A N 1
ATOM 658 C CA . HIS A 1 82 ? -8.942 1.594 2.915 1.00 88.25 82 HIS A CA 1
ATOM 659 C C . HIS A 1 82 ? -9.098 2.597 4.041 1.00 88.25 82 HIS A C 1
ATOM 661 O O . HIS A 1 82 ? -8.909 2.253 5.212 1.00 88.25 82 HIS A O 1
ATOM 667 N N . ARG A 1 83 ? -9.420 3.833 3.670 1.00 87.50 83 ARG A N 1
ATOM 668 C CA . ARG A 1 83 ? -9.594 4.931 4.612 1.00 87.50 83 ARG A CA 1
ATOM 669 C C . ARG A 1 83 ? -11.027 5.371 4.673 1.00 87.50 83 ARG A C 1
ATOM 671 O O . ARG A 1 83 ? -11.729 5.342 3.666 1.00 87.50 83 ARG A O 1
ATOM 678 N N . GLU A 1 84 ? -11.416 5.808 5.857 1.00 85.88 84 GLU A N 1
ATOM 679 C CA . GLU A 1 84 ? -12.691 6.476 6.019 1.00 85.88 84 GLU A CA 1
ATOM 680 C C . GLU A 1 84 ? -12.675 7.798 5.250 1.00 85.88 84 GLU A C 1
ATOM 682 O O . GLU A 1 84 ? -11.742 8.596 5.390 1.00 85.88 84 GLU A O 1
ATOM 687 N N . ALA A 1 85 ? -13.697 8.017 4.427 1.00 80.56 85 ALA A N 1
ATOM 688 C CA . ALA A 1 85 ? -13.765 9.184 3.556 1.00 80.56 85 ALA A CA 1
ATOM 689 C C . ALA A 1 85 ? -14.249 10.440 4.297 1.00 80.56 85 ALA A C 1
ATOM 691 O O . ALA A 1 85 ? -13.934 11.552 3.882 1.00 80.56 85 ALA A O 1
ATOM 692 N N . ALA A 1 86 ? -15.034 10.274 5.367 1.00 78.88 86 ALA A N 1
ATOM 693 C CA . ALA A 1 86 ? -15.618 11.380 6.117 1.00 78.88 86 ALA A CA 1
ATOM 694 C C . ALA A 1 86 ? -15.983 10.989 7.560 1.00 78.88 86 ALA A C 1
ATOM 696 O O . ALA A 1 86 ? -16.127 9.819 7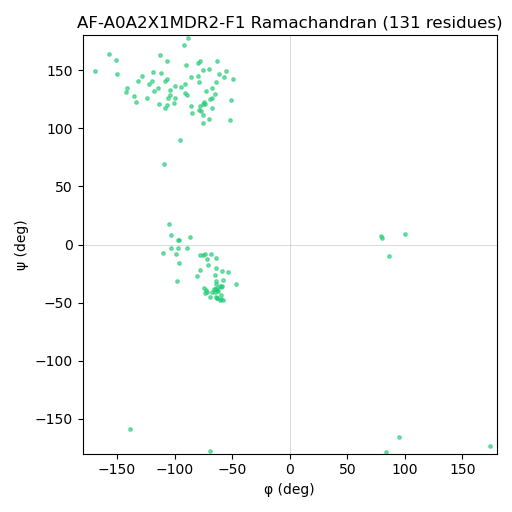.897 1.00 78.88 86 ALA A O 1
ATOM 697 N N . GLY A 1 87 ? -16.203 11.991 8.412 1.00 82.62 87 GLY A N 1
ATOM 698 C CA . GLY A 1 87 ? -16.599 11.794 9.810 1.00 82.62 87 GLY A CA 1
ATOM 699 C C . GLY A 1 87 ? -15.418 11.804 10.782 1.00 82.62 87 GLY A C 1
ATOM 700 O O . GLY A 1 87 ? -14.324 12.248 10.441 1.00 82.62 87 GLY A O 1
ATOM 701 N N . GLU A 1 88 ? -15.655 11.338 12.010 1.00 84.69 88 GLU A N 1
ATOM 702 C CA . GLU A 1 88 ? -14.698 11.410 13.130 1.00 84.69 88 GLU A CA 1
ATOM 703 C C . GLU A 1 88 ? -13.358 10.715 12.834 1.00 84.69 88 GLU A C 1
ATOM 705 O O . GLU A 1 88 ? -12.316 11.156 13.307 1.00 84.69 88 GLU A O 1
ATOM 710 N N . PHE A 1 89 ? -13.379 9.672 12.000 1.00 78.75 89 PHE A N 1
ATOM 711 C CA . PHE A 1 89 ? -12.202 8.878 11.636 1.00 78.75 89 PHE A CA 1
ATOM 712 C C . PHE A 1 89 ? -11.688 9.169 10.221 1.00 78.75 89 PHE A C 1
ATOM 714 O O . PHE A 1 89 ? -10.957 8.358 9.660 1.00 78.75 89 PHE A O 1
ATOM 721 N N . SER A 1 90 ? -12.076 10.295 9.614 1.00 84.06 90 SER A N 1
ATOM 722 C CA . SER A 1 90 ? -11.672 10.652 8.250 1.00 84.06 90 SER A CA 1
ATOM 723 C C . SER A 1 90 ? -10.151 10.562 8.060 1.00 84.06 90 SER A C 1
ATOM 725 O O . SER A 1 90 ? -9.386 11.215 8.766 1.00 84.06 90 SER A O 1
ATOM 727 N N . GLY A 1 91 ? -9.710 9.780 7.072 1.00 80.50 91 GLY A N 1
ATOM 728 C CA . GLY A 1 91 ? -8.292 9.541 6.774 1.00 80.50 91 GLY A CA 1
ATOM 729 C C . GLY A 1 91 ? -7.631 8.407 7.571 1.00 80.50 91 GLY A C 1
ATOM 730 O O . GLY A 1 91 ? -6.528 7.980 7.206 1.00 80.50 91 GLY A O 1
ATOM 731 N N . GLU A 1 92 ? -8.296 7.870 8.597 1.00 86.81 92 GLU A N 1
ATOM 732 C CA . GLU A 1 92 ? -7.837 6.691 9.335 1.00 86.81 92 GLU A CA 1
ATOM 733 C C . GLU A 1 92 ? -8.060 5.413 8.532 1.00 86.81 92 GLU A C 1
ATOM 735 O O . GLU A 1 92 ? -9.000 5.303 7.742 1.00 86.81 92 GLU A O 1
ATOM 740 N N . ILE A 1 93 ? -7.198 4.416 8.744 1.00 89.06 93 ILE A N 1
ATOM 741 C CA . ILE A 1 93 ? -7.352 3.108 8.102 1.00 89.06 93 ILE A CA 1
ATOM 742 C C . ILE A 1 93 ? -8.481 2.352 8.803 1.00 89.06 93 ILE A C 1
ATOM 744 O O . ILE A 1 93 ? -8.329 1.904 9.938 1.00 89.06 93 ILE A O 1
ATOM 748 N N . THR A 1 94 ? -9.590 2.155 8.099 1.00 91.38 94 THR A N 1
ATOM 749 C CA . THR A 1 94 ? -10.768 1.427 8.594 1.00 91.38 94 THR A CA 1
ATOM 750 C C . THR A 1 94 ? -10.969 0.089 7.900 1.00 91.38 94 THR A C 1
ATOM 752 O O . THR A 1 94 ? -11.798 -0.714 8.330 1.00 91.38 94 THR A O 1
ATOM 755 N N . GLY A 1 95 ? -10.188 -0.203 6.861 1.00 92.62 95 GLY A N 1
ATOM 756 C CA . GLY A 1 95 ? -10.264 -1.482 6.177 1.00 92.62 95 GLY A CA 1
ATOM 757 C C . GLY A 1 95 ? -8.955 -1.917 5.543 1.00 92.62 95 GLY A C 1
ATOM 758 O O . GLY A 1 95 ? -8.071 -1.116 5.241 1.00 92.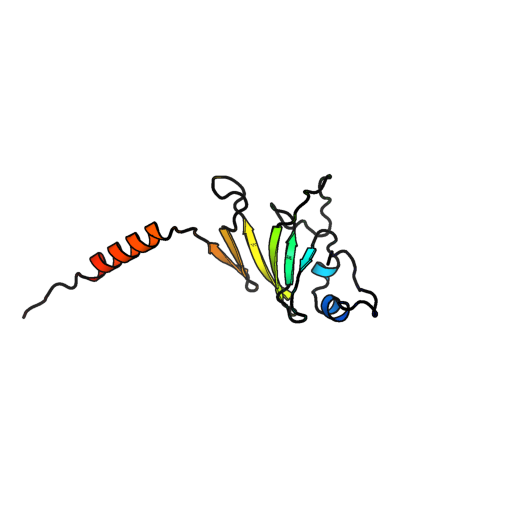62 95 GLY A O 1
ATOM 759 N N . VAL A 1 96 ? -8.848 -3.220 5.314 1.00 94.75 96 VAL A N 1
ATOM 760 C CA . VAL A 1 96 ? -7.709 -3.847 4.647 1.00 94.75 96 VAL A CA 1
ATOM 761 C C . VAL A 1 96 ? -8.227 -4.856 3.636 1.00 94.75 96 VAL A C 1
ATOM 763 O O . VAL A 1 96 ? -9.007 -5.731 3.997 1.00 94.75 96 VAL A O 1
ATOM 766 N N . THR A 1 97 ? -7.773 -4.775 2.388 1.00 94.69 97 THR A N 1
ATOM 767 C CA . THR A 1 97 ? -7.930 -5.868 1.419 1.00 94.69 97 THR A CA 1
ATOM 768 C C . THR A 1 97 ? -6.590 -6.557 1.225 1.00 94.69 97 THR A C 1
ATOM 770 O O . THR A 1 97 ? -5.600 -5.892 0.937 1.00 94.69 97 THR A O 1
ATOM 773 N N . ASP A 1 98 ? -6.531 -7.873 1.402 1.00 93.25 98 ASP A N 1
ATOM 774 C CA . ASP A 1 98 ? -5.299 -8.635 1.191 1.00 93.25 98 ASP A CA 1
ATOM 775 C C . ASP A 1 98 ? -5.119 -9.110 -0.261 1.00 93.25 98 ASP A C 1
ATOM 777 O O . ASP A 1 98 ? -5.981 -8.914 -1.118 1.00 93.25 98 ASP A O 1
ATOM 781 N N . GLY A 1 99 ? -3.991 -9.773 -0.536 1.00 88.38 99 GLY A N 1
ATOM 782 C CA . GLY A 1 99 ? -3.652 -10.252 -1.879 1.00 88.38 99 GLY A CA 1
ATOM 783 C C . GLY A 1 99 ? -4.537 -11.390 -2.396 1.00 88.38 99 GLY A C 1
ATOM 784 O O . GLY A 1 99 ? -4.415 -11.751 -3.561 1.00 88.38 99 GLY A O 1
ATOM 785 N N . ALA A 1 100 ? -5.410 -11.955 -1.556 1.00 92.19 100 ALA A N 1
ATOM 786 C CA . ALA A 1 100 ? -6.428 -12.926 -1.952 1.00 92.19 100 ALA A CA 1
ATOM 787 C C . ALA A 1 100 ? -7.800 -12.264 -2.187 1.00 92.19 100 ALA A C 1
ATOM 789 O O . ALA A 1 100 ? -8.782 -12.961 -2.434 1.00 92.19 100 ALA A O 1
ATOM 790 N N . GLY A 1 101 ? -7.889 -10.933 -2.088 1.00 90.56 101 GLY A N 1
ATOM 791 C CA . GLY A 1 101 ? -9.130 -10.178 -2.247 1.00 90.56 101 GLY A CA 1
ATOM 792 C C . GLY A 1 101 ? -10.035 -10.198 -1.014 1.00 90.56 101 GLY A C 1
ATOM 793 O O . GLY A 1 101 ? -11.151 -9.684 -1.074 1.00 90.56 101 GLY A O 1
ATOM 794 N N . ARG A 1 102 ? -9.586 -10.754 0.119 1.00 96.00 102 ARG A N 1
ATOM 795 C CA . ARG A 1 102 ? -10.377 -10.755 1.357 1.00 96.00 102 ARG A CA 1
ATOM 796 C C . ARG A 1 102 ? -10.385 -9.354 1.945 1.00 96.00 102 ARG A C 1
ATOM 798 O O . ARG A 1 102 ? -9.327 -8.741 2.073 1.00 96.00 102 ARG A O 1
ATOM 805 N N . HIS A 1 103 ? -11.565 -8.870 2.319 1.00 95.88 103 HIS A N 1
ATOM 806 C CA . HIS A 1 103 ? -11.746 -7.557 2.925 1.00 95.88 103 HIS A CA 1
ATOM 807 C C . HIS A 1 103 ? -11.982 -7.685 4.431 1.00 95.88 103 HIS A C 1
ATOM 809 O O . HIS A 1 103 ? -12.852 -8.432 4.877 1.00 95.88 103 HIS A O 1
ATOM 815 N N . PHE A 1 104 ? -11.209 -6.938 5.206 1.00 95.25 104 PHE A N 1
ATOM 816 C CA . PHE A 1 104 ? -11.263 -6.894 6.659 1.00 95.25 104 PHE A CA 1
ATOM 817 C C . PHE A 1 104 ? -11.632 -5.486 7.100 1.00 95.25 104 PHE A C 1
ATOM 819 O O . PHE A 1 104 ? -11.015 -4.522 6.650 1.00 95.25 104 PHE A O 1
ATOM 826 N N . ARG A 1 105 ? -12.594 -5.374 8.017 1.00 93.56 105 ARG A N 1
ATOM 827 C CA . ARG A 1 105 ? -12.920 -4.115 8.689 1.00 93.56 105 ARG A CA 1
ATOM 828 C C . ARG A 1 105 ? -12.068 -3.979 9.943 1.00 93.56 105 ARG A C 1
ATOM 830 O O . ARG A 1 105 ? -12.046 -4.881 10.778 1.00 93.56 105 ARG A O 1
ATOM 837 N N . LEU A 1 106 ? -11.397 -2.846 10.078 1.00 92.50 106 LEU A N 1
ATOM 838 C CA . LEU A 1 106 ? -10.708 -2.462 11.298 1.00 92.50 106 LEU A CA 1
ATOM 839 C C . LEU A 1 106 ? -11.673 -1.660 12.169 1.00 92.50 106 LEU A C 1
ATOM 841 O O . LEU A 1 106 ? -12.327 -0.729 11.702 1.00 92.50 106 LEU A O 1
ATOM 845 N N . VAL A 1 107 ? -11.772 -2.046 13.437 1.00 88.94 107 VAL A N 1
ATOM 846 C CA . VAL A 1 107 ? -12.587 -1.353 14.435 1.00 88.94 107 VAL A CA 1
ATOM 847 C C . VAL A 1 107 ? -11.642 -0.764 15.465 1.00 88.94 107 VAL A C 1
ATOM 849 O O . VAL A 1 107 ? -10.862 -1.488 16.088 1.00 88.94 107 VAL A O 1
ATOM 852 N N . LEU A 1 108 ? -11.693 0.556 15.627 1.00 83.19 108 LEU A N 1
ATOM 853 C CA . LEU A 1 108 ? -10.913 1.232 16.647 1.00 83.19 108 LEU A CA 1
ATOM 854 C C . LEU A 1 108 ? -11.567 0.988 18.009 1.00 83.19 108 LEU A C 1
ATOM 856 O O . LEU A 1 108 ? -12.723 1.340 18.226 1.00 83.19 108 LEU A O 1
ATOM 860 N N . THR A 1 109 ? -10.819 0.389 18.930 1.00 85.25 109 THR A N 1
ATOM 861 C CA . THR A 1 109 ? -11.272 0.148 20.305 1.00 85.25 109 THR A CA 1
ATOM 862 C C . THR A 1 109 ? -10.320 0.807 21.285 1.00 85.25 109 THR A C 1
ATOM 864 O O . THR A 1 109 ? -9.099 0.678 21.148 1.00 85.25 109 THR A O 1
ATOM 867 N N . THR A 1 110 ? -10.854 1.444 22.321 1.00 86.19 110 THR A N 1
ATOM 868 C CA . THR A 1 110 ? -10.039 1.957 23.427 1.00 86.19 110 THR A CA 1
ATOM 869 C C . THR A 1 110 ? -9.670 0.838 24.403 1.00 86.19 110 THR A C 1
ATOM 871 O O . THR A 1 110 ? -10.361 -0.175 24.522 1.00 86.19 110 THR A O 1
ATOM 874 N N . GLN A 1 111 ? -8.575 1.016 25.152 1.00 87.19 111 GLN A N 1
ATOM 875 C CA . GLN A 1 111 ? -8.215 0.069 26.215 1.00 87.19 111 GLN A CA 1
ATOM 876 C C . GLN A 1 111 ? -9.309 -0.043 27.287 1.00 87.19 111 GLN A C 1
ATOM 878 O O . GLN A 1 111 ? -9.557 -1.144 27.768 1.00 87.19 111 GLN A O 1
ATOM 883 N N . ALA A 1 112 ? -9.983 1.064 27.619 1.00 87.56 112 ALA A N 1
ATOM 884 C CA . ALA A 1 112 ? -11.075 1.081 28.590 1.00 87.56 112 ALA A CA 1
ATOM 885 C C . ALA A 1 112 ? -12.276 0.241 28.125 1.00 87.56 112 ALA A C 1
ATOM 887 O O . ALA A 1 112 ? -12.770 -0.573 28.898 1.00 87.56 112 ALA A O 1
ATOM 888 N N . GLN A 1 113 ? -12.690 0.371 26.858 1.00 87.12 113 GLN A N 1
ATOM 889 C CA . GLN A 1 113 ? -13.753 -0.461 26.275 1.00 87.12 113 GLN A CA 1
ATOM 890 C C . GLN A 1 113 ? -13.390 -1.947 26.311 1.00 87.12 113 GLN A C 1
ATOM 892 O O . GLN A 1 113 ? -14.185 -2.749 26.785 1.00 87.12 113 GLN A O 1
ATOM 897 N N . ARG A 1 114 ? -12.164 -2.316 25.910 1.00 88.00 114 ARG A N 1
ATOM 898 C CA . ARG A 1 114 ? -11.717 -3.720 25.965 1.00 88.00 114 ARG A CA 1
ATOM 899 C C . ARG A 1 114 ? -11.672 -4.271 27.389 1.00 88.00 114 ARG A C 1
ATOM 901 O O . ARG A 1 114 ? -11.990 -5.436 27.601 1.00 88.00 114 ARG A O 1
ATOM 908 N N . ALA A 1 115 ? -11.266 -3.454 28.363 1.00 89.31 115 ALA A N 1
ATOM 909 C CA . ALA A 1 115 ? -11.265 -3.850 29.768 1.00 89.31 115 ALA A CA 1
ATOM 910 C C . ALA A 1 115 ? -12.692 -4.070 30.295 1.00 89.31 115 ALA A C 1
ATOM 912 O O . ALA A 1 115 ? -12.918 -5.006 31.057 1.00 89.31 115 ALA A O 1
ATOM 913 N N . GLU A 1 116 ? -13.647 -3.240 29.876 1.00 89.38 116 GLU A N 1
ATOM 914 C CA . GLU A 1 116 ? -15.056 -3.380 30.240 1.00 89.38 116 GLU A CA 1
ATOM 915 C C . GLU A 1 116 ? -15.703 -4.607 29.581 1.00 89.38 116 GLU A C 1
ATOM 917 O O . GLU A 1 116 ? -16.320 -5.413 30.270 1.00 89.38 116 GLU A O 1
ATOM 922 N N . GLU A 1 117 ? -15.478 -4.834 28.286 1.00 89.00 117 GLU A N 1
ATOM 923 C CA . GLU A 1 117 ? -15.936 -6.045 27.589 1.00 89.00 117 GLU A CA 1
ATOM 924 C C . GLU A 1 117 ? -15.355 -7.319 28.215 1.00 89.00 117 GLU 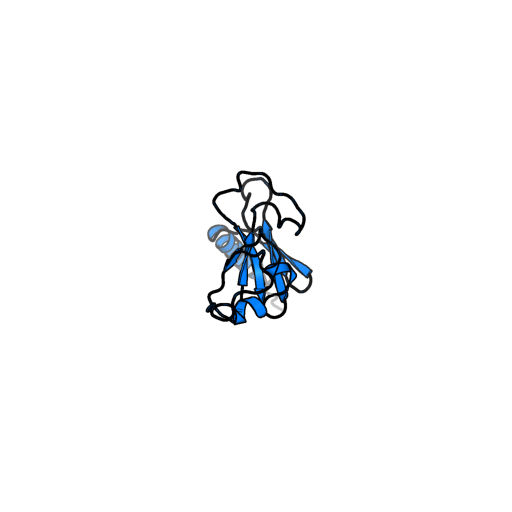A C 1
ATOM 926 O O . GLU A 1 117 ? -16.085 -8.282 28.443 1.00 89.00 117 GLU A O 1
ATOM 931 N N . ALA A 1 118 ? -14.062 -7.322 28.560 1.00 88.31 118 ALA A N 1
ATOM 932 C CA . ALA A 1 118 ? -13.427 -8.451 29.236 1.00 88.31 118 ALA A CA 1
ATOM 933 C C . ALA A 1 118 ? -14.037 -8.713 30.625 1.00 88.31 118 ALA A C 1
ATOM 935 O O . ALA A 1 118 ? -14.245 -9.868 31.000 1.00 88.31 118 ALA A O 1
ATOM 936 N N . ARG A 1 119 ? -14.372 -7.655 31.381 1.00 90.06 119 ARG A N 1
ATO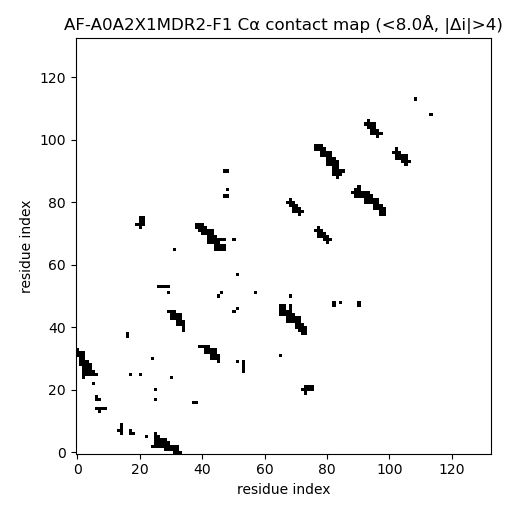M 937 C CA . ARG A 1 119 ? -15.103 -7.783 32.654 1.00 90.06 119 ARG A CA 1
ATOM 938 C C . ARG A 1 119 ? -16.495 -8.367 32.435 1.00 90.06 119 ARG A C 1
ATOM 940 O O . ARG A 1 119 ? -16.873 -9.295 33.142 1.00 90.06 119 ARG A O 1
ATOM 947 N N . GLN A 1 120 ? -17.235 -7.878 31.445 1.00 88.81 120 GLN A N 1
ATOM 948 C CA . GLN A 1 120 ? -18.580 -8.366 31.132 1.00 88.81 120 GLN A CA 1
ATOM 949 C C . GLN A 1 120 ? -18.573 -9.824 30.654 1.00 88.81 120 GLN A C 1
ATOM 951 O O . GLN A 1 120 ? -19.434 -10.603 31.058 1.00 88.81 120 GLN A O 1
ATOM 956 N N . GLN A 1 121 ? -17.574 -10.234 29.868 1.00 86.38 121 GLN A N 1
ATOM 957 C CA . GLN A 1 121 ? -17.381 -11.633 29.474 1.00 86.38 121 GLN A CA 1
ATOM 958 C C . GLN A 1 121 ? -17.049 -12.530 30.670 1.00 86.38 121 GLN A C 1
ATOM 960 O O . GLN A 1 121 ? -17.597 -13.625 30.764 1.00 86.38 121 GLN A O 1
ATOM 965 N N . ALA A 1 122 ? -16.213 -12.069 31.606 1.00 84.94 122 ALA A N 1
ATOM 966 C CA . ALA A 1 122 ? -15.910 -12.812 32.830 1.00 84.94 122 ALA A CA 1
ATOM 967 C C . ALA A 1 122 ? -17.145 -12.986 33.734 1.00 84.94 122 ALA A C 1
ATOM 969 O O . ALA A 1 122 ? -17.296 -14.022 34.375 1.00 84.94 122 ALA A O 1
ATOM 970 N N . ILE A 1 123 ? -18.048 -12.000 33.755 1.00 81.19 123 ILE A N 1
ATOM 971 C CA . ILE A 1 123 ? -19.315 -12.065 34.500 1.00 81.19 123 ILE A CA 1
ATOM 972 C C . ILE A 1 123 ? -20.318 -12.999 33.800 1.00 81.19 123 ILE A C 1
ATOM 974 O O . ILE A 1 123 ? -20.971 -13.805 34.455 1.00 81.19 123 ILE A O 1
ATOM 978 N N . SER A 1 124 ? -20.417 -12.932 32.469 1.00 77.00 124 SER A N 1
ATOM 979 C CA . SER A 1 124 ? -21.351 -13.746 31.674 1.00 77.00 124 SER A CA 1
ATOM 980 C C . SER A 1 124 ? -20.927 -15.221 31.579 1.00 77.00 124 SER A C 1
ATOM 982 O O . SER A 1 124 ? -21.755 -16.119 31.713 1.00 77.00 124 SER A O 1
ATOM 984 N N . GLY A 1 125 ? -19.624 -15.494 31.441 1.00 60.66 125 GLY A N 1
ATOM 985 C CA . GLY A 1 125 ? -19.061 -16.850 31.412 1.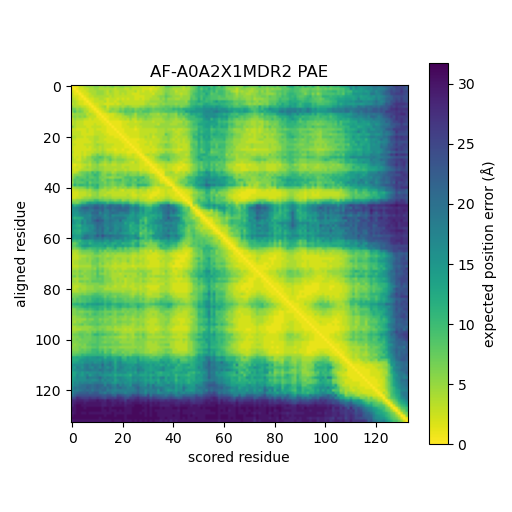00 60.66 125 GLY A CA 1
ATOM 986 C C . GLY A 1 125 ? -19.032 -17.562 32.770 1.00 60.66 125 GLY A C 1
ATOM 987 O O . GLY A 1 125 ? -18.730 -18.748 32.822 1.00 60.66 125 GLY A O 1
ATOM 988 N N . GLY A 1 126 ? -19.350 -16.860 33.863 1.00 57.91 126 GLY A N 1
ATOM 989 C CA . GLY A 1 126 ? -19.385 -17.400 35.226 1.00 57.91 126 GLY A CA 1
ATOM 990 C C . GLY A 1 126 ? -20.707 -18.056 35.636 1.00 57.91 126 GLY A C 1
ATOM 991 O O . GLY A 1 126 ? -20.854 -18.410 36.803 1.00 57.91 126 GLY A O 1
ATOM 992 N N . THR A 1 127 ? -21.672 -18.217 34.723 1.00 55.66 127 THR A N 1
ATOM 993 C CA . THR A 1 127 ? -22.978 -18.820 35.042 1.00 55.66 127 THR A CA 1
ATOM 994 C C . THR A 1 127 ? -23.120 -20.210 34.417 1.00 55.66 127 THR A C 1
ATOM 996 O O . THR A 1 127 ? -23.927 -20.413 33.515 1.00 55.66 127 THR A O 1
ATOM 999 N N . GLU A 1 128 ? -22.364 -21.192 34.915 1.00 54.50 128 GLU A N 1
ATOM 1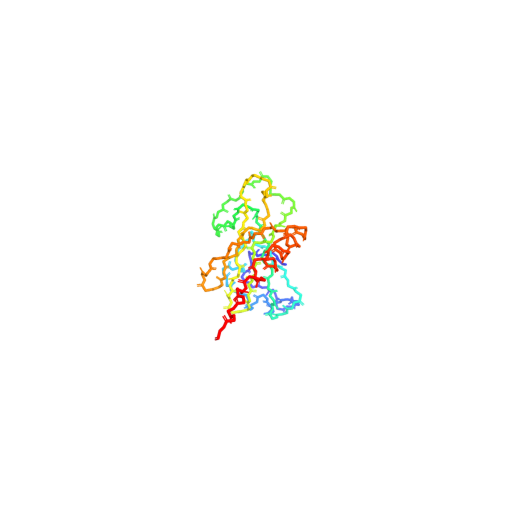000 C CA . GLU A 1 128 ? -22.861 -22.574 34.909 1.00 54.50 128 GLU A CA 1
ATOM 1001 C C . GLU A 1 128 ? -23.701 -22.774 36.181 1.00 54.50 128 GLU A C 1
ATOM 1003 O O . GLU A 1 128 ? -23.185 -22.592 37.290 1.00 54.50 128 GLU A O 1
ATOM 1008 N N . PRO A 1 129 ? -25.004 -23.102 36.077 1.00 46.25 129 PRO A N 1
ATOM 1009 C CA . PRO A 1 129 ? -25.789 -23.443 37.247 1.00 46.25 129 PRO A CA 1
ATOM 1010 C C . PRO A 1 129 ? -25.279 -24.771 37.805 1.00 46.25 129 PRO A C 1
ATOM 1012 O O . PRO A 1 129 ? -25.200 -25.781 37.108 1.00 46.25 129 PRO A O 1
ATOM 1015 N N . SER A 1 130 ? -24.952 -24.750 39.093 1.00 56.47 130 SER A N 1
ATOM 1016 C CA . SER A 1 130 ? -24.741 -25.943 39.900 1.00 56.47 130 SER A CA 1
ATOM 1017 C C . SER A 1 130 ? -25.948 -26.873 39.745 1.00 56.47 130 SER A C 1
ATOM 1019 O O . SER A 1 130 ? -27.031 -26.585 40.253 1.00 56.47 130 SER A O 1
ATOM 1021 N N . ALA A 1 131 ? -25.774 -27.981 39.028 1.00 48.34 131 ALA A N 1
ATOM 1022 C CA . ALA A 1 131 ? -26.692 -29.105 39.085 1.00 48.34 131 ALA A CA 1
ATOM 1023 C C . ALA A 1 131 ? -26.134 -30.110 40.097 1.00 48.34 131 ALA A C 1
ATOM 1025 O O . ALA A 1 131 ? -25.348 -30.992 39.763 1.00 48.34 131 ALA A O 1
ATOM 1026 N N . PHE A 1 132 ? -26.532 -29.943 41.358 1.00 51.50 132 PHE A N 1
ATOM 1027 C CA . PHE A 1 132 ? -26.644 -31.076 42.269 1.00 51.50 132 PHE A CA 1
ATOM 1028 C C . PHE A 1 132 ? -27.793 -31.969 41.786 1.00 51.50 132 PHE A C 1
ATOM 1030 O O . PHE A 1 132 ? -28.945 -31.530 41.793 1.00 51.50 132 PHE A O 1
ATOM 1037 N N . SER A 1 133 ? -27.490 -33.212 41.415 1.00 48.09 133 SER A N 1
ATOM 1038 C CA . SER A 1 133 ? -28.201 -34.441 41.827 1.00 48.09 133 SER A CA 1
ATOM 1039 C C . SER A 1 133 ? -27.458 -35.667 41.318 1.00 48.09 133 SER A C 1
ATOM 1041 O O . SER A 1 133 ? -27.132 -35.692 40.112 1.00 48.09 133 SER A O 1
#

Radius of gyration: 21.91 Å; Cα contacts (8 Å, |Δi|>4): 190; chains: 1; bounding box: 53×56×59 Å

pLDDT: mean 80.56, std 11.49, range [46.25, 96.0]

Nearest PDB structures (foldseek):
  8h8b-assembly1_A  TM=6.060E-01  e=1.180E-01  Vibrio parahaemolyticus RIMD 2210633
  8qja-assembly2_B  TM=5.604E-01  e=2.508E-01  Advenella mimigardefordensis DPN7
  4dap-assembly1_A  TM=2.532E-01  e=3.736E+00  Escherichia coli K-12

Solvent-accessible surface area (backbone atoms only — not comparable to full-atom values): 7982 Å² total; per-residue (Å²): 88,72,26,53,48,89,72,65,56,87,88,41,95,54,25,74,43,55,70,43,46,52,63,72,61,28,48,21,65,75,36,33,44,46,62,95,42,83,70,40,62,29,38,34,27,25,54,81,90,51,80,72,57,88,83,59,84,75,74,81,84,68,72,96,71,69,37,79,39,28,37,32,38,59,85,60,48,36,35,38,50,38,50,34,90,63,70,99,55,45,69,40,76,38,30,38,33,40,66,85,70,52,76,44,80,54,78,92,74,53,72,68,57,53,52,50,51,53,51,51,48,57,61,63,72,64,70,72,80,86,76,88,127

Organism: Escherichia coli (NCBI:txid562)

Secondary structure (DSSP, 8-state):
-BS--S---TTSTTHHHHHTS-HHHHH-TT-EEE-SSTT-PEEEEE-SS----TT----SSPPS--EEEEEE-TT--EEEEEE--SSTTTTSEEEEE-TT--EEE-----HHHHHHHHHHHHHHTT-------

Mean predicted aligned error: 10.59 Å

Sequence (133 aa):
MRGGVLRLDEGHRLAALWQALPEELRLSPHRYLATNSPQGPWWLLGWCERVPEADEVLPAPLPPYRVLTGLVDRFGRTQTFHREAAGEFSGEITGVTDGAGRHFRLVLTTQAQRAEEARQQAISGGTEPSAFS